Protein AF-A0A7V9WLN7-F1 (afdb_monomer)

pLDDT: mean 86.97, std 8.99, range [53.88, 94.75]

Radius of gyration: 18.8 Å; Cα contacts (8 Å, |Δi|>4): 83; chains: 1; bounding box: 42×41×49 Å

Secondary structure (DSSP, 8-state):
-HHHHHHHHHSHHHHT--HHHHHHHHHHHHHHTT--PPPP---------SS-------SEETTEEPPSEEEEEEE--B-TT-PBPPPEEEEEEEPPP-

Nearest PDB structures (foldseek):
  2win-assembly2_F  TM=5.059E-01  e=1.057E+00  Homo sapiens
  2win-assembly1_B  TM=5.059E-01  e=1.801E+00  Homo sapiens
  2win-assembly2_D  TM=5.059E-01  e=1.801E+00  Homo sapiens
  8uin-assembly1_B  TM=4.963E-01  e=1.801E+00  Homo sapiens
  6z1p-assembly1_BE  TM=1.422E-01  e=7.796E+00  Tetrahymena thermophila SB210

Structure (mmCIF, N/CA/C/O backbone):
data_AF-A0A7V9WLN7-F1
#
_entry.id   AF-A0A7V9WLN7-F1
#
loop_
_atom_site.group_PDB
_atom_site.id
_atom_site.type_symbol
_atom_site.label_atom_id
_atom_site.label_alt_id
_atom_site.label_comp_id
_atom_site.label_asym_id
_atom_site.label_entity_id
_atom_site.label_seq_id
_atom_site.pdbx_PDB_ins_code
_atom_site.Cartn_x
_atom_site.Cartn_y
_atom_site.Cartn_z
_atom_site.occupancy
_atom_site.B_iso_or_equiv
_atom_site.auth_seq_id
_atom_site.auth_comp_id
_atom_site.auth_asym_id
_atom_site.auth_atom_id
_atom_site.pdbx_PDB_model_num
ATOM 1 N N . MET A 1 1 ? 0.010 8.437 6.636 1.00 53.88 1 MET A N 1
ATOM 2 C CA . MET A 1 1 ? 0.131 8.841 8.061 1.00 53.88 1 MET A CA 1
AT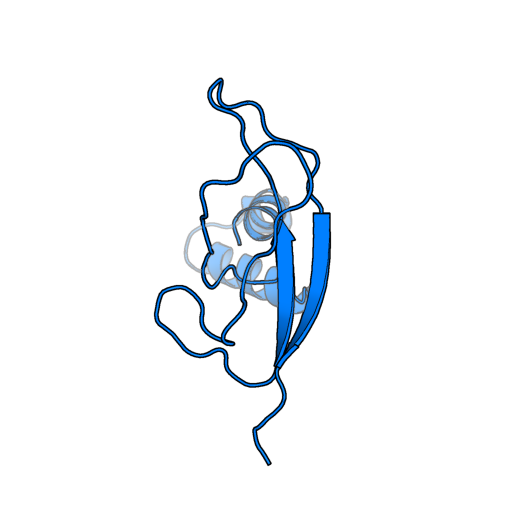OM 3 C C . MET A 1 1 ? 1.095 10.006 8.318 1.00 53.88 1 MET A C 1
ATOM 5 O O . MET A 1 1 ? 0.686 10.943 8.991 1.00 53.88 1 MET A O 1
ATOM 9 N N . ARG A 1 2 ? 2.347 9.997 7.821 1.00 55.62 2 ARG A N 1
ATOM 10 C CA . ARG A 1 2 ? 3.357 11.006 8.219 1.00 55.62 2 ARG A CA 1
ATOM 11 C C . ARG A 1 2 ? 3.054 12.452 7.777 1.00 55.62 2 ARG A C 1
ATOM 13 O O . ARG A 1 2 ? 3.262 13.354 8.575 1.00 55.62 2 ARG A O 1
ATOM 20 N N . LYS A 1 3 ? 2.498 12.693 6.580 1.00 64.19 3 LYS A N 1
ATOM 21 C CA . LYS A 1 3 ? 2.381 14.063 6.027 1.00 64.19 3 LYS A CA 1
ATOM 22 C C . LYS A 1 3 ? 1.387 14.984 6.768 1.00 64.19 3 LYS A C 1
ATOM 24 O O . LYS A 1 3 ? 1.812 16.016 7.269 1.00 64.19 3 LYS A O 1
ATOM 29 N N . LEU A 1 4 ? 0.104 14.626 6.934 1.00 73.75 4 LEU A N 1
ATOM 30 C CA . LEU A 1 4 ? -0.881 15.535 7.565 1.00 73.75 4 LEU A CA 1
ATOM 31 C C . LEU A 1 4 ? -0.585 15.819 9.043 1.00 73.75 4 LEU A C 1
ATOM 33 O O . LEU A 1 4 ? -0.660 16.960 9.490 1.00 73.75 4 LEU A O 1
ATOM 37 N N . ARG A 1 5 ? -0.258 14.779 9.816 1.00 79.06 5 ARG A N 1
ATOM 38 C CA . ARG A 1 5 ? 0.021 14.929 11.247 1.00 79.06 5 ARG A CA 1
ATOM 39 C C . ARG A 1 5 ? 1.295 15.745 11.473 1.00 79.06 5 ARG A C 1
ATOM 41 O O . ARG A 1 5 ? 1.315 16.553 12.392 1.00 79.06 5 ARG A O 1
ATOM 48 N N . ALA A 1 6 ? 2.306 15.594 10.611 1.00 81.69 6 ALA A N 1
ATOM 49 C CA . ALA A 1 6 ? 3.492 16.446 10.626 1.00 81.69 6 ALA A CA 1
ATOM 50 C C . ALA A 1 6 ? 3.164 17.901 10.255 1.00 81.69 6 ALA A C 1
ATOM 52 O O . ALA A 1 6 ? 3.613 18.805 10.951 1.00 81.69 6 ALA A O 1
ATOM 53 N N . LEU A 1 7 ? 2.340 18.139 9.228 1.00 83.62 7 LEU A N 1
ATOM 54 C CA . LEU A 1 7 ? 1.896 19.489 8.852 1.00 83.62 7 LEU A CA 1
ATOM 55 C C . LEU A 1 7 ? 1.122 20.167 9.992 1.00 83.62 7 LEU A C 1
ATOM 57 O O . LEU A 1 7 ? 1.449 21.278 10.397 1.00 83.62 7 LEU A O 1
ATOM 61 N N . LEU A 1 8 ? 0.151 19.468 10.584 1.00 86.12 8 LEU A N 1
ATOM 62 C CA . LEU A 1 8 ? -0.603 19.962 11.736 1.00 86.12 8 LEU A CA 1
ATOM 63 C C . LEU A 1 8 ? 0.287 20.181 12.965 1.00 86.12 8 LEU A C 1
ATOM 65 O O . LEU A 1 8 ? 0.089 21.151 13.690 1.00 86.12 8 LEU A O 1
ATOM 69 N N . ALA A 1 9 ? 1.289 19.331 13.193 1.00 87.38 9 ALA A N 1
ATOM 70 C CA . ALA A 1 9 ? 2.224 19.489 14.305 1.00 87.38 9 ALA A CA 1
ATOM 71 C C . ALA A 1 9 ? 3.117 20.736 14.186 1.00 87.38 9 ALA A C 1
ATOM 73 O O . ALA A 1 9 ? 3.617 21.198 15.212 1.00 87.38 9 ALA A O 1
ATOM 74 N N . LYS A 1 10 ? 3.301 21.266 12.967 1.00 88.50 10 LYS A N 1
ATOM 75 C CA . LYS A 1 10 ? 4.040 22.508 12.692 1.00 88.50 10 LYS A CA 1
ATOM 76 C C . LYS A 1 10 ? 3.190 23.773 12.863 1.00 88.50 10 LYS A C 1
ATOM 78 O O . LYS A 1 10 ? 3.757 24.854 12.967 1.00 88.50 10 LYS A O 1
ATOM 83 N N . THR A 1 11 ? 1.861 23.660 12.930 1.00 90.00 11 THR A N 1
ATOM 84 C CA . THR A 1 11 ? 0.988 24.832 13.125 1.00 90.00 11 THR A CA 1
ATOM 85 C C . THR A 1 11 ? 1.231 25.493 14.488 1.00 90.00 11 THR A C 1
ATOM 87 O O . THR A 1 11 ? 1.437 24.778 15.475 1.00 90.00 11 THR A O 1
ATOM 90 N N . PRO A 1 12 ? 1.160 26.835 14.595 1.00 90.75 12 PRO A N 1
ATOM 91 C CA . PRO A 1 12 ? 1.436 27.557 15.843 1.00 90.75 12 PRO A CA 1
ATOM 92 C C . PRO A 1 12 ? 0.523 27.109 16.991 1.00 90.75 12 PRO A C 1
ATOM 94 O O . PRO A 1 12 ? 0.979 26.928 18.120 1.00 90.75 12 PRO A O 1
ATOM 97 N N . ALA A 1 13 ? -0.739 26.794 16.683 1.00 88.69 13 ALA A N 1
ATOM 98 C CA . ALA A 1 13 ? -1.715 26.274 17.637 1.00 88.69 13 ALA A CA 1
ATOM 99 C C . ALA A 1 13 ? -1.283 24.963 18.327 1.00 88.69 13 ALA A C 1
ATOM 101 O O . ALA A 1 13 ? -1.707 24.712 19.457 1.00 88.69 13 ALA A O 1
ATOM 102 N N . VAL A 1 14 ? -0.465 24.134 17.664 1.00 92.12 14 VAL A N 1
ATOM 103 C CA . VAL A 1 14 ? 0.073 22.873 18.205 1.00 92.12 14 VAL A CA 1
ATOM 104 C C . VAL A 1 14 ? 1.516 23.033 18.681 1.00 92.12 14 VAL A C 1
ATOM 106 O O . VAL A 1 14 ? 1.861 22.481 19.723 1.00 92.12 14 VAL A O 1
ATOM 109 N N . LYS A 1 15 ? 2.358 23.777 17.951 1.00 94.44 15 LYS A N 1
ATOM 110 C CA . LYS A 1 15 ? 3.789 23.966 18.249 1.00 94.44 15 LYS A CA 1
ATOM 111 C C . LYS A 1 15 ? 4.017 24.617 19.618 1.00 94.44 15 LYS A C 1
ATOM 113 O O . LYS A 1 15 ? 4.959 24.235 20.301 1.00 94.44 15 LYS A O 1
ATOM 118 N N . ARG A 1 16 ? 3.130 25.529 20.037 1.00 93.06 16 ARG A N 1
ATOM 119 C CA . ARG A 1 16 ? 3.196 26.213 21.344 1.00 93.06 16 ARG A CA 1
ATOM 120 C C . ARG A 1 16 ? 2.895 25.318 22.550 1.00 93.06 16 ARG A C 1
ATOM 122 O O . ARG A 1 16 ? 3.198 25.679 23.677 1.00 93.06 16 ARG A O 1
ATOM 129 N N . LEU A 1 17 ? 2.263 24.165 22.329 1.00 94.44 17 LEU A N 1
ATOM 130 C CA . LEU A 1 17 ? 1.864 23.251 23.397 1.00 94.44 17 LEU A CA 1
ATOM 131 C C . LEU A 1 17 ? 2.952 22.202 23.642 1.00 94.44 17 LEU A C 1
ATOM 133 O O . LEU A 1 17 ? 3.631 21.766 22.713 1.00 94.44 17 LEU A O 1
ATOM 137 N N . ARG A 1 18 ? 3.052 21.705 24.879 1.00 92.50 18 ARG A N 1
ATOM 138 C CA . ARG A 1 18 ? 3.948 20.598 25.262 1.00 92.50 18 ARG A CA 1
ATOM 139 C C . ARG A 1 18 ? 3.172 19.430 25.885 1.00 92.50 18 ARG A C 1
ATOM 141 O O . ARG A 1 18 ? 1.972 19.526 26.149 1.00 92.50 18 ARG A O 1
ATOM 148 N N . GLY A 1 19 ? 3.842 18.286 26.039 1.00 92.94 19 GLY A N 1
ATOM 149 C CA . GLY A 1 19 ? 3.315 17.115 26.750 1.00 92.94 19 GLY A CA 1
ATOM 150 C C . GLY A 1 19 ? 1.941 16.618 26.269 1.00 92.94 19 GLY A C 1
ATOM 151 O O . GLY A 1 19 ? 1.660 16.534 25.066 1.00 92.94 19 GLY A O 1
ATOM 152 N N . LYS A 1 20 ? 1.070 16.266 27.226 1.00 94.00 20 LYS A N 1
ATOM 153 C CA . LYS A 1 20 ? -0.278 15.726 26.965 1.00 94.00 20 LYS A CA 1
ATOM 154 C C . LYS A 1 20 ? -1.173 16.723 26.209 1.00 94.00 20 LYS A C 1
ATOM 156 O O . LYS A 1 20 ? -1.909 16.305 25.313 1.00 94.00 20 LYS A O 1
ATOM 161 N N . ALA A 1 21 ? -1.067 18.025 26.492 1.00 93.25 21 ALA A N 1
ATOM 162 C CA . ALA A 1 21 ? -1.855 19.072 25.833 1.00 93.25 21 ALA A CA 1
ATOM 163 C C . ALA A 1 21 ? -1.577 19.144 24.321 1.00 93.25 21 ALA A C 1
ATOM 165 O O . ALA A 1 21 ? -2.510 19.167 23.513 1.00 93.25 21 ALA A O 1
ATOM 166 N N . ARG A 1 22 ? -0.298 19.060 23.921 1.00 94.75 22 ARG A N 1
ATOM 167 C CA . ARG A 1 22 ? 0.105 18.990 22.505 1.00 94.75 22 ARG A CA 1
ATOM 168 C C . ARG A 1 22 ? -0.501 17.781 21.799 1.00 94.75 22 ARG A C 1
ATOM 170 O O . ARG A 1 22 ? -1.070 17.916 20.715 1.00 94.75 22 ARG A O 1
ATOM 177 N N . LYS A 1 23 ? -0.400 16.598 22.421 1.00 91.25 23 LYS A N 1
ATOM 178 C CA . LYS A 1 23 ? -0.938 15.342 21.869 1.00 91.25 23 LYS A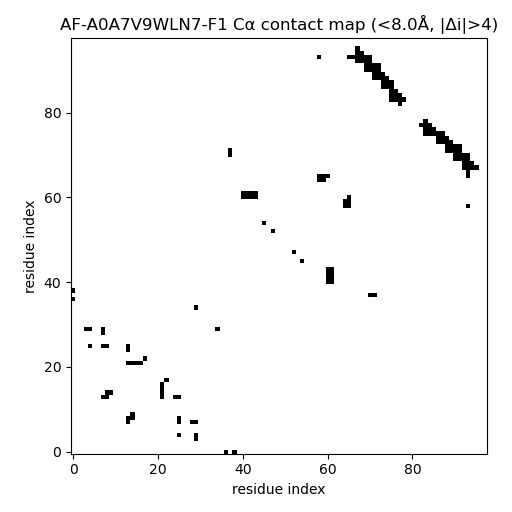 CA 1
ATOM 179 C C . LYS A 1 23 ? -2.456 15.432 21.664 1.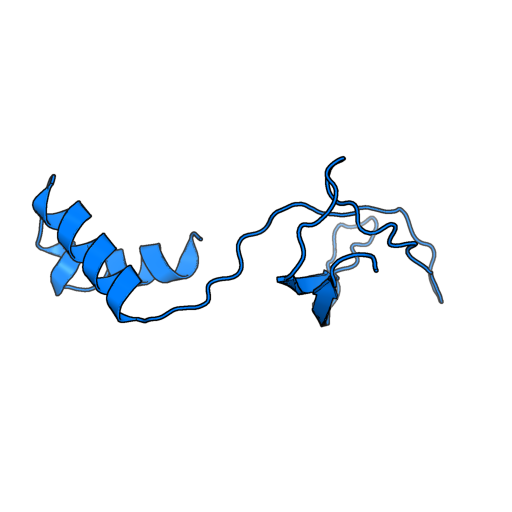00 91.25 23 LYS A C 1
ATOM 181 O O . LYS A 1 23 ? -2.929 15.105 20.576 1.00 91.25 23 LYS A O 1
ATOM 186 N N . ARG A 1 24 ? -3.197 15.933 22.662 1.00 93.94 24 ARG A N 1
ATOM 187 C CA . ARG A 1 24 ? -4.660 16.113 22.598 1.00 93.94 24 ARG A CA 1
ATOM 188 C C . ARG A 1 24 ? -5.073 17.108 21.509 1.00 93.94 24 ARG A C 1
ATOM 190 O O . ARG A 1 24 ? -5.950 16.793 20.706 1.00 93.94 24 ARG A O 1
ATOM 197 N N . LYS A 1 25 ? -4.416 18.273 21.413 1.00 93.06 25 LYS A N 1
ATOM 198 C CA . LYS A 1 25 ? -4.742 19.286 20.390 1.00 93.06 25 LYS A CA 1
ATOM 199 C C . LYS A 1 25 ? -4.475 18.778 18.973 1.00 93.06 25 LYS A C 1
ATOM 201 O O . LYS A 1 25 ? -5.324 18.944 18.101 1.00 93.06 25 LYS A O 1
ATOM 206 N N . LEU A 1 26 ? -3.339 18.111 18.755 1.00 89.25 26 LEU A N 1
ATOM 207 C 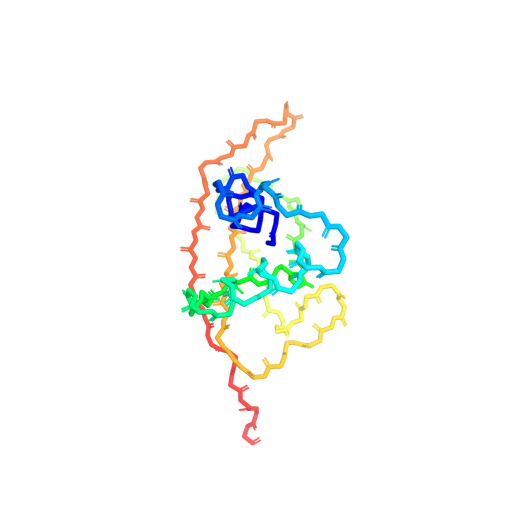CA . LEU A 1 26 ? -3.012 17.505 17.464 1.00 89.25 26 LEU A CA 1
ATOM 208 C C . LEU A 1 26 ? -4.031 16.427 17.070 1.00 89.25 26 LEU A C 1
ATOM 210 O O . LEU A 1 26 ? -4.486 16.416 15.931 1.00 89.25 26 LEU A O 1
ATOM 214 N N . ALA A 1 27 ? -4.422 15.554 18.003 1.00 87.06 27 ALA A N 1
ATOM 215 C CA . ALA A 1 27 ? -5.440 14.533 17.757 1.00 87.06 27 ALA A CA 1
ATOM 216 C C . ALA A 1 27 ? -6.805 15.151 17.409 1.00 87.06 27 ALA A C 1
ATOM 218 O O . ALA A 1 27 ? -7.442 14.729 16.446 1.00 87.06 27 ALA A O 1
ATOM 219 N N . SER A 1 28 ? -7.217 16.198 18.132 1.00 89.69 28 SER A N 1
ATOM 220 C CA . SER A 1 28 ? -8.457 16.934 17.858 1.00 89.69 28 SER A CA 1
ATOM 221 C C . SER A 1 28 ? -8.458 17.568 16.465 1.00 89.69 28 SER A C 1
ATOM 223 O O . SER A 1 28 ? -9.426 17.413 15.728 1.00 89.69 28 SER A O 1
ATOM 225 N N . LEU A 1 29 ? -7.358 18.209 16.053 1.00 87.50 29 LEU A N 1
ATOM 226 C CA . LEU A 1 29 ? -7.245 18.804 14.717 1.00 87.50 29 LEU A CA 1
ATOM 227 C C . LEU A 1 29 ? -7.232 17.756 13.601 1.00 87.50 29 LEU A C 1
ATOM 229 O O . LEU A 1 29 ? -7.871 17.962 12.574 1.00 87.50 29 LEU A O 1
ATOM 233 N N . VAL A 1 30 ? -6.543 16.629 13.801 1.00 83.88 30 VAL A N 1
ATOM 234 C CA . VAL A 1 30 ? -6.576 15.502 12.854 1.00 83.88 30 VAL A CA 1
ATOM 235 C C . VAL A 1 30 ? -8.007 14.978 12.704 1.00 83.88 30 VAL A C 1
ATOM 237 O O . VAL A 1 30 ? -8.446 14.754 11.580 1.00 83.88 30 VAL A O 1
ATOM 240 N N . ARG A 1 31 ? -8.745 14.840 13.815 1.00 80.31 31 ARG A N 1
ATOM 241 C CA . ARG A 1 31 ? -10.144 14.390 13.820 1.00 80.31 31 ARG A CA 1
ATOM 242 C C . ARG A 1 31 ? -11.076 15.395 13.136 1.00 80.31 31 ARG A C 1
ATOM 244 O O . ARG A 1 31 ? -11.859 14.999 12.282 1.00 80.31 31 ARG A O 1
ATOM 251 N N . LYS A 1 32 ? -10.957 16.690 13.461 1.00 81.31 32 LYS A N 1
ATOM 252 C CA . LYS A 1 32 ? -11.775 17.775 12.885 1.00 81.31 32 LYS A CA 1
ATOM 253 C C . LYS A 1 32 ? -11.603 17.920 11.379 1.00 81.31 32 LYS A C 1
ATOM 255 O O . LYS A 1 32 ? -12.566 18.221 10.693 1.00 81.31 32 LYS A O 1
ATOM 260 N N . ARG A 1 33 ? -10.396 17.698 10.853 1.00 72.62 33 ARG A N 1
ATOM 261 C CA . ARG A 1 33 ? -10.140 17.826 9.411 1.00 72.62 33 ARG A CA 1
ATOM 262 C C . ARG A 1 33 ? -10.791 16.724 8.567 1.00 72.62 33 ARG A C 1
ATOM 264 O O . ARG A 1 33 ? -10.579 16.725 7.361 1.00 72.62 33 ARG A O 1
ATOM 271 N N . GLY A 1 34 ? -11.528 15.783 9.178 1.00 59.78 34 GLY A N 1
ATOM 272 C CA . GLY A 1 34 ? -12.367 14.801 8.476 1.00 59.78 34 GLY A CA 1
ATOM 273 C C . GLY A 1 34 ? -11.607 13.961 7.453 1.00 59.78 34 GLY A C 1
ATOM 274 O O . GLY A 1 34 ? -12.173 13.460 6.486 1.00 59.78 34 GLY A O 1
ATOM 275 N N . CYS A 1 35 ? -10.289 13.873 7.607 1.00 57.69 35 CYS A N 1
ATOM 276 C CA . CYS A 1 35 ? -9.431 13.460 6.523 1.00 57.69 35 CYS A CA 1
ATOM 277 C C . CYS A 1 35 ? -9.578 11.940 6.393 1.00 57.69 35 CYS A C 1
ATOM 279 O O . CYS A 1 35 ? -9.064 11.207 7.242 1.00 57.69 35 CYS A O 1
ATOM 281 N N . LYS A 1 36 ? -10.303 11.482 5.356 1.00 62.62 36 LYS A N 1
ATOM 282 C CA . LYS A 1 36 ? -10.369 10.084 4.886 1.00 62.62 36 LYS A CA 1
ATOM 283 C C . LYS A 1 36 ? -8.971 9.658 4.426 1.00 62.62 36 LYS A C 1
ATOM 285 O O . LYS A 1 36 ? -8.666 9.534 3.244 1.00 62.62 36 LYS A O 1
ATOM 290 N N . LEU A 1 37 ? -8.057 9.564 5.381 1.00 65.44 37 LEU A N 1
ATOM 291 C CA . LEU A 1 37 ? -6.661 9.262 5.154 1.00 65.44 37 LEU A CA 1
ATOM 292 C C . LEU A 1 37 ? -6.563 7.781 4.837 1.00 65.44 37 LEU A C 1
ATOM 294 O O . LEU A 1 37 ? -6.818 6.935 5.690 1.00 65.44 37 LEU A O 1
ATOM 298 N N . PHE A 1 38 ? -6.127 7.476 3.623 1.00 76.31 38 PHE A N 1
ATOM 299 C CA . PHE A 1 38 ? -5.769 6.115 3.262 1.00 76.31 38 PHE A CA 1
ATOM 300 C C . PHE A 1 38 ? -4.580 5.656 4.119 1.00 76.31 38 PHE A C 1
ATOM 302 O O . PHE A 1 3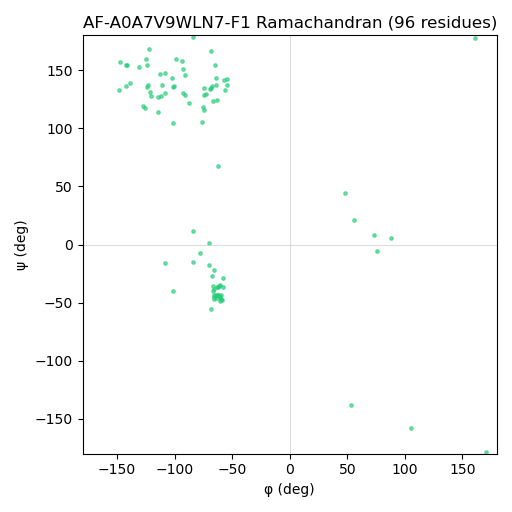8 ? -3.524 6.304 4.165 1.00 76.31 38 PHE A O 1
ATOM 309 N N . LYS A 1 39 ? -4.761 4.538 4.824 1.00 83.88 39 LYS A N 1
ATOM 310 C CA . LYS A 1 39 ? -3.691 3.810 5.511 1.00 83.88 39 LYS A CA 1
ATOM 311 C C . LYS A 1 39 ? -3.135 2.770 4.543 1.00 83.88 39 LYS A C 1
ATOM 313 O O . LYS A 1 39 ? -3.899 1.990 3.988 1.00 83.88 39 LYS A O 1
ATOM 318 N N . THR A 1 40 ? -1.816 2.740 4.362 1.00 89.69 40 THR A N 1
ATOM 319 C CA . THR A 1 40 ? -1.163 1.641 3.642 1.00 89.69 40 THR A CA 1
ATOM 320 C C . THR A 1 40 ? -1.306 0.367 4.465 1.00 89.69 40 THR A C 1
ATOM 322 O O . THR A 1 40 ? -0.924 0.344 5.635 1.00 89.69 40 THR A O 1
ATOM 325 N N . ILE A 1 41 ? -1.888 -0.662 3.860 1.00 90.12 41 ILE A N 1
ATOM 326 C CA . ILE A 1 41 ? -2.145 -1.964 4.492 1.00 90.12 41 ILE A CA 1
ATOM 327 C C . ILE A 1 41 ? -1.232 -3.074 3.962 1.00 90.12 41 ILE A C 1
ATOM 329 O O . ILE A 1 41 ? -1.116 -4.110 4.602 1.00 90.12 41 ILE A O 1
ATOM 333 N N . GLY A 1 42 ? -0.572 -2.845 2.827 1.00 91.06 42 GLY A N 1
ATOM 334 C CA . GLY A 1 42 ? 0.389 -3.759 2.222 1.00 91.06 42 GLY A CA 1
ATOM 335 C C . GLY A 1 42 ? 0.778 -3.304 0.816 1.00 91.06 42 GLY A C 1
ATOM 336 O O . GLY A 1 42 ? 0.301 -2.269 0.342 1.00 91.06 42 GLY A O 1
ATOM 337 N N . SER A 1 43 ? 1.633 -4.089 0.167 1.00 91.31 43 SER A N 1
ATOM 338 C CA . SER A 1 43 ? 2.072 -3.913 -1.220 1.00 91.31 43 SER A CA 1
ATOM 339 C C . SER A 1 43 ? 2.191 -5.272 -1.908 1.00 91.31 43 SER A C 1
ATOM 341 O O . SER A 1 43 ? 2.396 -6.288 -1.244 1.00 91.31 43 SER A O 1
ATOM 343 N N . ILE A 1 44 ? 2.063 -5.272 -3.233 1.00 89.50 44 ILE A N 1
ATOM 344 C CA . ILE A 1 44 ? 2.413 -6.396 -4.104 1.00 89.50 44 ILE A CA 1
ATOM 345 C C . ILE A 1 44 ? 3.622 -5.927 -4.909 1.00 89.50 44 ILE A C 1
ATOM 347 O O . ILE A 1 44 ? 3.578 -4.842 -5.489 1.00 89.50 44 ILE A O 1
ATOM 351 N N . THR A 1 45 ? 4.691 -6.716 -4.904 1.00 90.31 45 THR A N 1
ATOM 352 C CA . THR A 1 45 ? 5.903 -6.444 -5.679 1.00 90.31 45 THR A CA 1
ATOM 353 C C . THR A 1 45 ? 6.119 -7.618 -6.614 1.00 90.31 45 THR A C 1
ATOM 355 O O . THR A 1 45 ? 6.124 -8.761 -6.167 1.00 90.31 45 THR A O 1
ATOM 358 N N . GLN A 1 46 ? 6.284 -7.333 -7.900 1.00 89.31 46 GLN A N 1
ATOM 359 C CA . GLN A 1 46 ? 6.489 -8.336 -8.935 1.00 89.31 46 GLN A CA 1
ATOM 360 C C . GLN A 1 46 ? 7.557 -7.828 -9.900 1.00 89.31 46 GLN A C 1
ATOM 362 O O . GLN A 1 46 ? 7.569 -6.645 -10.244 1.00 89.31 46 GLN A O 1
ATOM 367 N N . VAL A 1 47 ? 8.451 -8.721 -10.321 1.00 91.06 47 VAL A N 1
ATOM 368 C CA . VAL A 1 47 ? 9.400 -8.439 -11.400 1.00 91.06 47 VAL A CA 1
ATOM 369 C C . VAL A 1 47 ? 8.633 -8.470 -12.719 1.00 91.06 47 VAL A C 1
ATOM 371 O O . VAL A 1 47 ? 7.899 -9.418 -12.992 1.00 91.06 47 VAL A O 1
ATOM 374 N N . VAL A 1 48 ? 8.782 -7.418 -13.516 1.00 89.62 48 VAL A N 1
ATOM 375 C CA . VAL A 1 48 ? 8.063 -7.216 -14.780 1.00 89.62 48 VAL A CA 1
ATOM 376 C C . VAL A 1 48 ? 9.052 -7.015 -15.923 1.00 89.62 48 VAL A C 1
ATOM 378 O O . VAL A 1 48 ? 10.178 -6.570 -15.697 1.00 89.62 48 VAL A O 1
ATOM 381 N N . LYS A 1 49 ? 8.638 -7.342 -17.149 1.00 88.94 49 LYS A N 1
ATOM 382 C CA . LYS A 1 49 ? 9.429 -7.099 -18.368 1.00 88.94 49 LYS A CA 1
ATOM 383 C C . LYS A 1 49 ? 8.957 -5.818 -19.065 1.00 88.94 49 LYS A C 1
ATOM 385 O O . LYS A 1 49 ? 7.830 -5.388 -18.822 1.00 88.94 49 LYS A O 1
ATOM 390 N N . PRO A 1 50 ? 9.763 -5.194 -19.938 1.00 87.00 50 PRO A N 1
ATOM 391 C CA . PRO A 1 50 ? 9.273 -4.118 -20.793 1.00 87.00 50 PRO A CA 1
ATOM 392 C C . PRO A 1 50 ? 8.045 -4.564 -21.601 1.00 87.00 50 PRO A C 1
ATOM 394 O O . PRO A 1 50 ? 8.012 -5.677 -22.120 1.00 87.00 50 PRO A O 1
ATOM 397 N N . GLY A 1 51 ? 7.034 -3.698 -21.694 1.00 88.00 51 GLY A N 1
ATOM 398 C CA . GLY A 1 51 ? 5.777 -3.986 -22.388 1.00 88.00 51 GLY A CA 1
ATOM 399 C C . GLY A 1 51 ? 4.600 -4.261 -21.449 1.00 88.00 51 GLY A C 1
ATOM 400 O O . GLY A 1 51 ? 4.560 -3.806 -20.301 1.00 88.00 51 GLY A O 1
ATOM 401 N N . ARG A 1 52 ? 3.587 -4.963 -21.963 1.00 90.00 52 ARG A N 1
ATOM 402 C CA . ARG A 1 52 ? 2.359 -5.260 -21.218 1.00 90.00 52 ARG A CA 1
ATOM 403 C C . ARG A 1 52 ? 2.633 -6.314 -20.145 1.00 90.00 52 ARG A C 1
ATOM 405 O O . ARG A 1 52 ? 3.170 -7.374 -20.434 1.00 90.00 52 ARG A O 1
ATOM 412 N N . ASN A 1 53 ? 2.217 -6.020 -18.917 1.00 90.19 53 ASN A N 1
ATOM 413 C CA . ASN A 1 53 ? 2.292 -6.942 -17.788 1.00 90.19 53 ASN A CA 1
ATOM 414 C C . ASN A 1 53 ? 0.942 -6.995 -17.081 1.00 90.19 53 ASN A C 1
ATOM 416 O O . ASN A 1 53 ? 0.201 -6.010 -17.071 1.00 90.19 53 ASN A O 1
ATOM 420 N N . GLU A 1 54 ? 0.662 -8.126 -16.445 1.00 89.50 54 GLU A N 1
ATOM 421 C CA . GLU A 1 54 ? -0.558 -8.343 -15.677 1.00 89.50 54 GLU A CA 1
ATOM 422 C C . GLU A 1 54 ? -0.200 -8.753 -14.247 1.00 89.50 54 GLU A C 1
ATOM 424 O O . GLU A 1 54 ? 0.701 -9.561 -14.015 1.00 89.50 54 GLU A O 1
ATOM 429 N N . ILE A 1 55 ? -0.894 -8.150 -13.278 1.00 85.69 55 ILE A N 1
ATOM 430 C CA . ILE A 1 55 ? -0.739 -8.442 -11.852 1.00 85.69 55 ILE A CA 1
ATOM 431 C C . ILE A 1 55 ? -2.049 -9.058 -11.379 1.00 85.69 55 ILE A C 1
ATOM 433 O O . ILE A 1 55 ? -3.085 -8.389 -11.347 1.00 85.69 55 ILE A O 1
ATOM 437 N N . VAL A 1 56 ? -2.003 -10.329 -10.987 1.00 83.62 56 VAL A N 1
ATOM 438 C CA . VAL A 1 56 ? -3.181 -11.038 -10.482 1.00 83.62 56 VAL A CA 1
ATOM 439 C C . VAL A 1 56 ? -3.489 -10.569 -9.061 1.00 83.62 56 VAL A C 1
ATOM 441 O O . VAL A 1 56 ? -2.696 -10.748 -8.136 1.00 83.62 56 VAL A O 1
ATOM 444 N N . PHE A 1 57 ? -4.671 -9.985 -8.870 1.00 84.62 57 PHE A N 1
ATOM 445 C CA . PHE A 1 57 ? -5.146 -9.551 -7.561 1.00 84.62 57 PHE A CA 1
ATOM 446 C C . PHE A 1 57 ? -6.158 -10.546 -6.983 1.00 84.62 57 PHE A C 1
ATOM 448 O O . PHE A 1 57 ? -7.327 -10.557 -7.350 1.00 84.62 57 PHE A O 1
ATOM 455 N N . THR A 1 58 ? -5.724 -11.349 -6.011 1.00 84.94 58 THR A N 1
ATOM 456 C CA . THR A 1 58 ? -6.549 -12.397 -5.371 1.00 84.94 58 THR A CA 1
ATOM 457 C C . THR A 1 58 ? -7.435 -11.881 -4.228 1.00 84.94 58 THR A C 1
ATOM 459 O O . THR A 1 58 ? -7.950 -12.656 -3.423 1.00 84.94 58 THR A O 1
ATOM 462 N N . GLY A 1 59 ? -7.569 -10.559 -4.073 1.00 86.25 59 GLY A N 1
ATOM 463 C CA . GLY A 1 59 ? -8.226 -9.959 -2.906 1.00 86.25 59 GLY A CA 1
ATOM 464 C C . GLY A 1 59 ? -7.397 -10.039 -1.617 1.00 86.25 59 GLY A C 1
ATOM 465 O O . GLY A 1 59 ? -7.898 -9.715 -0.536 1.00 86.25 59 GLY A O 1
ATOM 466 N N . ARG A 1 60 ? -6.132 -10.469 -1.711 1.00 89.75 60 ARG A N 1
ATOM 467 C CA . ARG A 1 60 ? -5.180 -10.534 -0.599 1.00 89.75 60 ARG A CA 1
ATOM 468 C C . ARG A 1 60 ? -4.041 -9.541 -0.790 1.00 89.75 60 ARG A C 1
ATOM 470 O O . ARG A 1 60 ? -3.600 -9.288 -1.906 1.00 89.75 60 ARG A O 1
ATOM 477 N N . ILE A 1 61 ? -3.539 -9.003 0.317 1.00 90.12 61 ILE A N 1
ATOM 478 C CA . ILE A 1 61 ? -2.335 -8.174 0.345 1.00 90.12 61 ILE A CA 1
ATOM 479 C C . ILE A 1 61 ? -1.534 -8.481 1.611 1.00 90.12 61 ILE A C 1
ATOM 481 O O . ILE A 1 61 ? -2.116 -8.628 2.686 1.00 90.12 61 ILE A O 1
ATOM 485 N N . ALA A 1 62 ? -0.210 -8.618 1.487 1.00 86.06 62 ALA A N 1
ATOM 486 C CA . ALA A 1 62 ? 0.669 -9.003 2.600 1.00 86.06 62 ALA A CA 1
ATOM 487 C C . ALA A 1 62 ? 0.156 -10.237 3.387 1.00 86.06 62 ALA A C 1
ATOM 489 O O . ALA A 1 62 ? 0.091 -10.230 4.616 1.00 86.06 62 ALA A O 1
ATOM 490 N N . GLY A 1 63 ? -0.304 -11.269 2.667 1.00 86.56 63 GLY A N 1
ATOM 491 C CA . GLY A 1 63 ? -0.845 -12.511 3.241 1.00 86.56 63 GLY A CA 1
ATOM 492 C C . GLY A 1 63 ? -2.266 -12.419 3.818 1.00 86.56 63 GLY A C 1
ATOM 493 O O . GLY A 1 63 ? -2.846 -13.439 4.184 1.00 86.56 63 GLY A O 1
ATOM 494 N N . ARG A 1 64 ? -2.879 -11.230 3.872 1.00 88.56 64 ARG A N 1
ATOM 495 C CA . ARG A 1 64 ? -4.187 -11.011 4.511 1.00 88.56 64 ARG A CA 1
ATOM 496 C C . ARG A 1 64 ? -5.270 -10.706 3.487 1.00 88.56 64 ARG A C 1
ATOM 498 O O . ARG A 1 64 ? -5.054 -9.919 2.568 1.00 88.56 64 ARG A O 1
ATOM 505 N N . ARG A 1 65 ? -6.454 -11.299 3.661 1.00 91.31 65 ARG A N 1
ATOM 506 C CA . ARG A 1 65 ? -7.641 -10.963 2.860 1.00 91.31 65 ARG A CA 1
ATOM 507 C C . ARG A 1 65 ? -8.093 -9.542 3.187 1.00 91.31 65 ARG A C 1
ATOM 509 O O . ARG A 1 65 ? -8.140 -9.163 4.357 1.00 91.31 65 ARG A O 1
ATOM 516 N N . LEU A 1 66 ? -8.425 -8.767 2.161 1.00 91.94 66 LEU A N 1
ATOM 517 C CA . LEU A 1 66 ? -9.012 -7.449 2.359 1.00 91.94 66 LEU A CA 1
ATOM 518 C C . LEU A 1 66 ? -10.428 -7.573 2.914 1.00 91.94 66 LEU A C 1
ATOM 520 O O . LEU A 1 66 ? -11.245 -8.347 2.415 1.00 91.94 66 LEU A O 1
ATOM 524 N N . SER A 1 67 ? -10.717 -6.780 3.940 1.00 91.56 67 SER A N 1
ATOM 525 C CA . SER A 1 67 ? -12.081 -6.586 4.418 1.00 91.56 67 SER A CA 1
ATOM 526 C C . SER A 1 67 ? -12.931 -5.890 3.345 1.00 91.56 67 SER A C 1
ATOM 528 O O . SER A 1 67 ? -12.399 -5.157 2.514 1.00 91.56 67 SER A O 1
ATOM 530 N N . PRO A 1 68 ? -14.260 -6.063 3.347 1.00 93.00 68 PRO A N 1
ATOM 531 C CA . PRO A 1 68 ? -15.138 -5.258 2.509 1.00 93.00 68 PRO A CA 1
ATOM 532 C C . PRO A 1 68 ? -14.946 -3.760 2.786 1.00 93.00 68 PRO A C 1
ATOM 534 O O . PRO A 1 68 ? -14.915 -3.338 3.943 1.00 93.00 68 PRO A O 1
ATOM 537 N N . GLY A 1 69 ? -14.816 -2.949 1.737 1.00 91.12 69 GLY A N 1
ATOM 538 C CA . GLY A 1 69 ? -14.524 -1.523 1.877 1.00 91.12 69 GLY A CA 1
ATOM 539 C C . GLY A 1 69 ? -13.968 -0.871 0.614 1.00 91.12 69 GLY A C 1
ATOM 540 O O . GLY A 1 69 ? -13.766 -1.526 -0.406 1.00 91.12 69 GLY A O 1
ATOM 541 N N . VAL A 1 70 ? -13.733 0.442 0.685 1.00 91.50 70 VAL A N 1
ATOM 542 C CA . VAL A 1 70 ? -13.119 1.227 -0.398 1.00 91.50 70 VAL A CA 1
ATOM 543 C C . VAL A 1 70 ? -11.613 1.300 -0.187 1.00 91.50 70 VAL A C 1
ATOM 54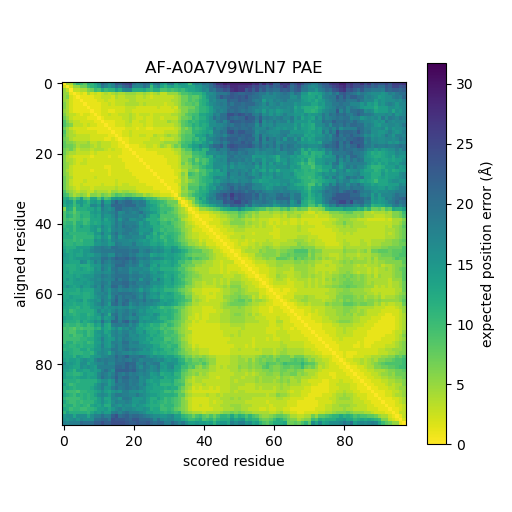5 O O . VAL A 1 70 ? -11.137 1.677 0.885 1.00 91.50 70 VAL A O 1
ATOM 548 N N . TYR A 1 71 ? -10.871 0.994 -1.242 1.00 92.12 71 TYR A N 1
ATOM 549 C CA . TYR A 1 71 ? -9.420 0.963 -1.261 1.00 92.12 71 TYR A CA 1
ATOM 550 C C . TYR A 1 71 ? -8.861 1.857 -2.359 1.00 92.12 71 TYR A C 1
ATOM 552 O O . TYR A 1 71 ? -9.533 2.207 -3.329 1.00 92.12 71 TYR A O 1
ATOM 560 N N . ARG A 1 72 ? -7.590 2.219 -2.184 1.00 92.62 72 ARG A N 1
ATOM 561 C CA . ARG A 1 72 ? -6.800 2.966 -3.157 1.00 92.62 72 ARG A CA 1
ATOM 562 C C . ARG A 1 72 ? -5.503 2.219 -3.410 1.00 92.62 72 ARG A C 1
ATOM 564 O O . ARG A 1 72 ? -4.714 2.050 -2.480 1.00 92.62 72 ARG A O 1
ATOM 571 N N . ALA A 1 73 ? -5.290 1.815 -4.653 1.00 92.31 73 ALA A N 1
ATOM 572 C CA . ALA A 1 73 ? -4.024 1.267 -5.104 1.00 92.31 73 ALA A CA 1
ATOM 573 C C . ALA A 1 73 ? -3.131 2.391 -5.636 1.00 92.31 73 ALA A C 1
ATOM 575 O O . ALA A 1 73 ? -3.612 3.366 -6.218 1.00 92.31 73 ALA A O 1
ATOM 576 N N . VAL A 1 74 ? -1.827 2.245 -5.419 1.00 93.62 74 VAL A N 1
ATOM 577 C CA . VAL A 1 74 ? -0.8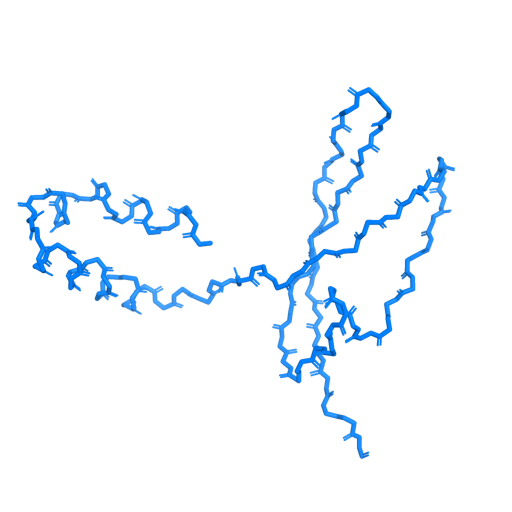00 3.107 -6.005 1.00 93.62 74 VAL A CA 1
ATOM 578 C C . VAL A 1 74 ? 0.189 2.194 -6.707 1.00 93.62 74 VAL A C 1
ATOM 580 O O . VAL A 1 74 ? 0.811 1.354 -6.061 1.00 93.62 74 VAL A O 1
ATOM 583 N N . LEU A 1 75 ? 0.300 2.357 -8.019 1.00 92.81 75 LEU A N 1
ATOM 584 C CA . LEU A 1 75 ? 1.213 1.624 -8.877 1.00 92.81 75 LEU A CA 1
ATOM 585 C C . LEU A 1 75 ? 2.426 2.498 -9.191 1.00 92.81 75 LEU A C 1
ATOM 587 O O . LEU A 1 75 ? 2.305 3.690 -9.488 1.00 92.81 75 LEU A O 1
ATOM 591 N N . THR A 1 76 ? 3.609 1.906 -9.101 1.00 94.06 76 THR A N 1
ATOM 592 C CA . THR A 1 76 ? 4.883 2.518 -9.479 1.00 94.06 76 THR A CA 1
ATOM 593 C C . THR A 1 76 ? 5.791 1.409 -9.977 1.00 94.06 76 THR A C 1
ATOM 595 O O . THR A 1 76 ? 5.886 0.372 -9.324 1.00 94.06 76 THR A O 1
ATOM 598 N N . VAL A 1 77 ? 6.446 1.627 -11.110 1.00 93.00 77 VAL A N 1
ATOM 599 C CA . VAL A 1 77 ? 7.444 0.707 -11.659 1.00 93.00 77 VAL A CA 1
ATOM 600 C C . VAL A 1 77 ? 8.822 1.273 -11.347 1.00 93.00 77 VAL A C 1
ATOM 602 O O . VAL A 1 77 ? 8.997 2.493 -11.335 1.00 93.00 77 VAL A O 1
ATOM 605 N N . ARG A 1 78 ? 9.781 0.399 -11.047 1.00 93.38 78 ARG A N 1
ATOM 606 C CA . ARG A 1 78 ? 11.187 0.767 -10.887 1.00 93.38 78 ARG A CA 1
ATOM 607 C C . ARG A 1 78 ? 12.029 -0.049 -11.851 1.00 93.38 78 ARG A C 1
ATOM 609 O O . ARG A 1 78 ? 11.765 -1.241 -11.998 1.00 93.38 78 ARG A O 1
ATOM 616 N N . ASP A 1 79 ? 12.992 0.592 -12.497 1.00 89.19 79 ASP A N 1
ATOM 617 C CA . ASP A 1 79 ? 13.983 -0.101 -13.318 1.00 89.19 79 ASP A CA 1
ATOM 618 C C . ASP A 1 79 ? 15.155 -0.629 -12.464 1.00 89.19 79 ASP A C 1
ATOM 620 O O . ASP A 1 79 ? 15.187 -0.454 -11.242 1.00 89.19 79 ASP A O 1
ATOM 624 N N . LEU A 1 80 ? 16.113 -1.300 -13.112 1.00 86.69 80 LEU A N 1
ATOM 625 C CA . LEU A 1 80 ? 17.306 -1.850 -12.455 1.00 86.69 80 LEU A CA 1
ATOM 626 C C . LEU A 1 80 ? 18.257 -0.764 -11.930 1.00 86.69 80 LEU A C 1
ATOM 628 O O . LEU A 1 80 ? 18.956 -0.998 -10.949 1.00 86.69 80 LEU A O 1
ATOM 632 N N . ALA A 1 81 ? 18.256 0.420 -12.546 1.00 91.38 81 ALA A N 1
ATOM 633 C CA . ALA A 1 81 ? 19.014 1.577 -12.077 1.00 91.38 81 ALA A CA 1
ATOM 634 C C . ALA A 1 81 ? 18.337 2.279 -10.880 1.00 91.38 81 ALA A C 1
ATOM 636 O O . ALA A 1 81 ? 18.917 3.175 -10.271 1.00 91.38 81 ALA A O 1
ATOM 637 N N . GLY A 1 82 ? 17.119 1.866 -10.513 1.00 89.19 82 GLY A N 1
ATOM 638 C CA . GLY A 1 82 ? 16.344 2.421 -9.408 1.00 89.19 82 GLY A CA 1
ATOM 639 C C . GLY A 1 82 ? 15.470 3.621 -9.782 1.00 89.19 82 GLY A C 1
ATOM 640 O O . GLY A 1 82 ? 14.822 4.188 -8.894 1.00 89.19 82 GLY A O 1
ATOM 641 N N . ASN A 1 83 ? 15.388 3.995 -11.062 1.00 92.00 83 ASN A N 1
ATOM 642 C CA . ASN A 1 83 ? 14.516 5.073 -11.515 1.00 92.00 83 ASN A CA 1
ATOM 643 C C . ASN A 1 83 ? 13.054 4.655 -11.369 1.00 92.00 83 ASN A C 1
ATOM 645 O O . ASN A 1 83 ? 12.661 3.547 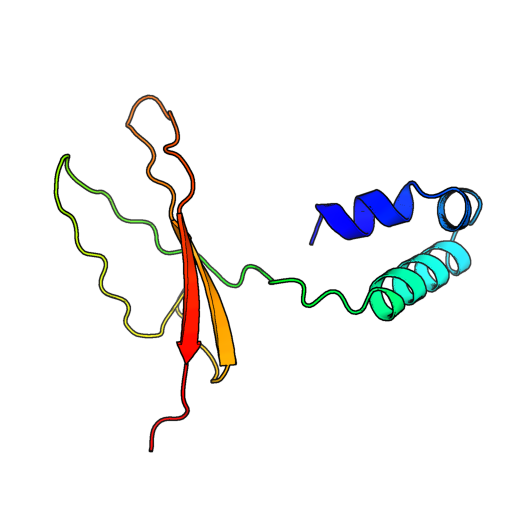-11.736 1.00 92.00 83 ASN A O 1
ATOM 649 N N . ALA A 1 84 ? 12.230 5.554 -10.830 1.00 93.38 84 ALA A N 1
ATOM 650 C CA . ALA A 1 84 ? 10.811 5.308 -10.616 1.00 93.38 84 ALA A CA 1
ATOM 651 C C . ALA A 1 84 ? 9.959 5.956 -11.712 1.00 93.38 84 ALA A C 1
ATOM 653 O O . ALA A 1 84 ? 10.137 7.127 -12.044 1.00 93.38 84 ALA A O 1
ATOM 654 N N . SER A 1 85 ? 8.968 5.218 -12.207 1.00 92.00 85 SER A N 1
ATOM 655 C CA . SER A 1 85 ? 7.952 5.756 -13.109 1.00 92.00 85 SER A CA 1
ATOM 656 C C . SER A 1 85 ? 7.034 6.759 -12.400 1.00 92.00 85 SER A C 1
ATOM 658 O O . SER A 1 85 ? 6.919 6.784 -11.169 1.00 92.00 85 SER A O 1
ATOM 660 N N . ALA A 1 86 ? 6.264 7.516 -13.187 1.00 93.00 86 ALA A N 1
ATOM 661 C CA . ALA A 1 86 ? 5.125 8.261 -12.662 1.00 93.00 86 ALA A CA 1
ATOM 662 C C . ALA A 1 86 ? 4.158 7.326 -11.911 1.00 93.00 86 ALA A C 1
ATOM 664 O O . ALA A 1 86 ? 3.926 6.180 -12.316 1.00 93.00 86 ALA A O 1
ATOM 665 N N . GLN A 1 87 ? 3.583 7.823 -10.813 1.00 94.31 87 GLN A N 1
ATOM 666 C CA . GLN A 1 87 ? 2.612 7.059 -10.036 1.00 94.31 87 GLN A CA 1
ATOM 667 C C . GLN A 1 87 ? 1.270 7.003 -10.761 1.00 94.31 87 GLN A C 1
ATOM 669 O O . GLN A 1 87 ? 0.740 8.028 -11.193 1.00 94.31 87 GLN A O 1
ATOM 674 N N . ARG A 1 88 ? 0.671 5.814 -10.811 1.00 94.00 88 ARG A N 1
ATOM 675 C CA . ARG A 1 88 ? -0.730 5.644 -11.207 1.00 94.00 88 ARG A CA 1
ATOM 676 C C . ARG A 1 88 ? -1.557 5.278 -9.989 1.00 94.00 88 ARG A C 1
ATOM 678 O O . ARG A 1 88 ? -1.186 4.403 -9.212 1.00 94.0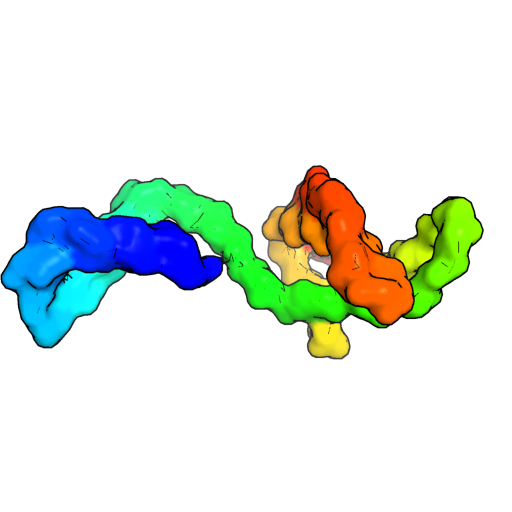0 88 ARG A O 1
ATOM 685 N N . VAL A 1 89 ? -2.665 5.983 -9.800 1.00 93.38 89 VAL A N 1
ATOM 686 C CA . VAL A 1 89 ? -3.538 5.827 -8.637 1.00 93.38 89 VAL A CA 1
ATOM 687 C C . VAL A 1 89 ? -4.924 5.462 -9.128 1.00 93.38 89 VAL A C 1
ATOM 689 O O . VAL A 1 89 ? -5.459 6.131 -10.005 1.00 93.38 89 VAL A O 1
ATOM 692 N N . PHE A 1 90 ? -5.513 4.433 -8.534 1.00 92.62 90 PHE A N 1
ATOM 693 C CA . PHE A 1 90 ? -6.881 4.024 -8.829 1.00 92.62 90 PHE A CA 1
ATOM 694 C C . PHE A 1 90 ? -7.585 3.557 -7.557 1.00 92.62 90 PHE A C 1
ATOM 696 O O . PHE A 1 90 ? -6.951 3.157 -6.574 1.00 92.62 90 PHE A O 1
ATOM 703 N N . MET A 1 91 ? -8.910 3.664 -7.556 1.00 92.62 91 MET A N 1
ATOM 704 C CA . MET A 1 91 ? -9.759 3.233 -6.450 1.00 92.62 91 MET A CA 1
ATOM 705 C C . MET A 1 91 ? -10.521 1.974 -6.837 1.00 92.62 91 MET A C 1
ATOM 707 O O . MET A 1 91 ? -10.885 1.795 -7.993 1.00 92.62 91 MET A O 1
ATOM 711 N N . PHE A 1 92 ? -10.776 1.116 -5.858 1.00 91.56 92 PHE A N 1
ATOM 712 C CA . PHE A 1 92 ? -11.610 -0.067 -6.037 1.00 91.56 92 PHE A CA 1
ATOM 713 C C . PHE A 1 92 ? -12.362 -0.380 -4.745 1.00 91.56 92 PHE A C 1
ATOM 715 O O . PHE A 1 92 ? -11.953 0.032 -3.655 1.00 91.56 92 PHE A O 1
ATOM 722 N N . LYS A 1 93 ? -13.476 -1.105 -4.858 1.00 92.50 93 LYS A N 1
ATOM 723 C CA . LYS A 1 93 ? -14.291 -1.526 -3.717 1.00 92.50 93 LYS A CA 1
ATOM 724 C C . LYS A 1 93 ? -14.251 -3.042 -3.596 1.00 92.50 93 LYS A C 1
ATOM 726 O O . LYS A 1 93 ? -14.558 -3.748 -4.547 1.00 92.50 93 LYS A O 1
ATOM 731 N N . VAL A 1 94 ? -13.910 -3.531 -2.411 1.00 91.81 94 VAL A N 1
ATOM 732 C CA . VAL A 1 94 ? -14.071 -4.942 -2.052 1.00 91.81 94 VAL A CA 1
ATOM 733 C C . VAL A 1 94 ? -15.480 -5.111 -1.498 1.00 91.81 94 VAL A C 1
ATOM 735 O O . VAL A 1 94 ? -15.860 -4.430 -0.542 1.00 91.81 94 VAL A O 1
ATOM 738 N N . ILE A 1 95 ? -16.266 -5.987 -2.116 1.00 91.88 95 ILE A N 1
ATOM 739 C CA . ILE A 1 95 ? -17.625 -6.322 -1.678 1.00 91.88 95 ILE A CA 1
ATOM 740 C C . ILE A 1 95 ? -17.607 -7.545 -0.757 1.00 91.88 95 ILE A C 1
ATOM 742 O O . ILE A 1 95 ? -16.656 -8.330 -0.768 1.00 91.88 95 ILE A O 1
ATOM 746 N N . LYS A 1 96 ? -18.649 -7.699 0.069 1.00 87.50 96 LYS A N 1
ATOM 747 C CA . LYS A 1 96 ? -18.864 -8.963 0.781 1.00 87.50 96 LYS A CA 1
ATOM 748 C C . LYS A 1 96 ? -19.146 -10.057 -0.260 1.00 87.50 96 LYS A C 1
ATOM 750 O O . LYS A 1 96 ? -19.884 -9.769 -1.204 1.00 87.50 96 LYS A O 1
ATOM 755 N N . PRO A 1 97 ? -18.563 -11.261 -0.118 1.00 76.19 97 PRO A N 1
ATOM 756 C CA . PRO A 1 97 ? -19.048 -12.409 -0.872 1.00 76.19 97 PRO A CA 1
ATOM 757 C C . PRO A 1 97 ? -20.538 -12.599 -0.559 1.00 76.19 97 PRO A C 1
ATOM 759 O O . PRO A 1 97 ? -20.961 -12.312 0.565 1.00 76.19 97 PRO A O 1
ATOM 762 N N . LYS A 1 98 ? -21.305 -12.963 -1.586 1.00 71.12 98 LYS A N 1
ATOM 763 C CA . LYS A 1 98 ? -22.731 -13.264 -1.464 1.00 71.12 98 LYS A CA 1
ATOM 764 C C . LYS A 1 98 ? -22.929 -14.554 -0.679 1.00 71.12 98 LYS A C 1
ATOM 766 O O . LYS A 1 98 ? -22.038 -15.426 -0.793 1.00 71.12 98 LYS A O 1
#

Solvent-accessible surface area (backbone atoms only — not comparable to full-atom values): 6551 Å² total; per-residue (Å²): 110,68,65,65,58,52,55,53,50,66,35,69,89,28,53,79,42,59,74,72,61,22,54,52,51,44,50,50,52,57,59,71,63,66,64,88,69,76,72,88,82,64,69,87,87,78,94,77,69,94,74,93,79,85,81,89,78,82,59,55,40,73,93,36,73,65,69,65,44,82,46,74,52,76,47,68,54,66,51,96,90,63,56,68,51,79,75,47,74,50,74,52,71,46,69,74,83,130

Foldseek 3Di:
DCPPLVVLCPDPQLVVDDDPVSVVVSVVVVVVVVDPDADDPADDDDDDDPDDDDDDDPCDGPNHHDDFAKHKDWDWDADPVGDIDDIDIDMDTDHDDD

Mean predicted aligned error: 9.44 Å

Sequence (98 aa):
MRKLRALLAKTPAVKRLRGKARKRKLASLVRKRGCKLFKTIGSITQVVKPGRNEIVFTGRIAGRRLSPGVYRAVLTVRDLAGNASAQRVFMFKVIKPK